Protein AF-A0A8S3HE76-F1 (afdb_monomer_lite)

Foldseek 3Di:
DDDDDDDDDDPPPPPDPDPDPPPDDDPPPPDDVVVVPPPVVVPPPDDPVLVVVLVVVLPDPDDDDDDPPNPPVVSVVVNCVVCVVQQVDDVVRNRDDDDDDDDDDD

InterPro domains:
  IPR006935 Helicase/UvrB, N-te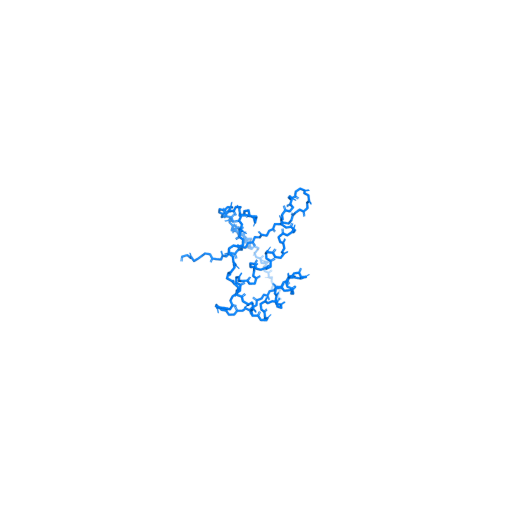rminal [PF04851] (46-104)
  IPR027417 P-loop containing nucleoside triphosphate hydrolase [G3DSA:3.40.50.300] (40-106)
  IPR027417 P-loop containing nucleoside triphosphate hydrolase [SSF52540] (34-104)
  IPR051363 RIG-I-like Receptor (RLR) Helicase [PTHR14074] (46-103)

Radius of gyration: 25.31 Å; chains: 1; bounding box: 80×46×38 Å

Structure (mmCIF, N/CA/C/O backbone):
data_AF-A0A8S3HE76-F1
#
_entry.id   AF-A0A8S3HE76-F1
#
loop_
_atom_site.group_PDB
_atom_site.id
_atom_site.type_symbol
_atom_site.label_atom_id
_atom_site.label_alt_id
_atom_site.label_comp_id
_atom_site.label_asym_id
_atom_site.label_entity_id
_atom_site.label_seq_id
_atom_site.pdbx_PDB_ins_code
_atom_site.Cartn_x
_atom_site.Cartn_y
_atom_site.Cartn_z
_atom_site.occupancy
_atom_site.B_iso_or_equiv
_atom_site.auth_seq_id
_atom_site.auth_comp_id
_atom_site.auth_asym_id
_atom_site.auth_atom_id
_atom_site.pdbx_PDB_model_num
ATOM 1 N N . MET A 1 1 ? -67.611 -29.273 -18.284 1.00 44.38 1 MET A N 1
ATOM 2 C CA . MET A 1 1 ? -67.389 -27.852 -18.643 1.00 44.38 1 MET A CA 1
ATOM 3 C C . MET A 1 1 ? -65.892 -27.564 -18.633 1.00 44.38 1 MET A C 1
ATOM 5 O O . MET A 1 1 ? -65.293 -27.575 -17.567 1.00 44.38 1 MET A O 1
ATOM 9 N N . ARG A 1 2 ? -65.264 -27.403 -19.806 1.00 39.53 2 ARG A N 1
ATOM 10 C CA . ARG A 1 2 ? -63.830 -27.077 -19.929 1.00 39.53 2 ARG A CA 1
ATOM 11 C C . ARG A 1 2 ? -63.658 -25.564 -19.763 1.00 39.53 2 ARG A C 1
ATOM 13 O O . ARG A 1 2 ? -64.270 -24.814 -20.513 1.00 39.53 2 ARG A O 1
ATOM 20 N N . ARG A 1 3 ? -62.863 -25.116 -18.786 1.00 43.88 3 ARG A N 1
ATOM 21 C CA . ARG A 1 3 ? -62.453 -23.707 -18.665 1.00 43.88 3 ARG A CA 1
ATOM 22 C C . ARG A 1 3 ? -61.259 -23.485 -19.592 1.00 43.88 3 ARG A C 1
ATOM 24 O O . ARG A 1 3 ? -60.200 -24.063 -19.375 1.00 43.88 3 ARG A O 1
ATOM 31 N N . THR A 1 4 ? -61.446 -22.698 -20.642 1.00 48.94 4 THR A N 1
ATOM 32 C CA . THR A 1 4 ? -60.375 -22.227 -21.526 1.00 48.94 4 THR A CA 1
ATOM 33 C C . THR A 1 4 ? -59.642 -21.075 -20.838 1.00 48.94 4 THR A C 1
ATOM 35 O O . THR A 1 4 ? -60.227 -20.015 -20.634 1.00 48.94 4 THR A O 1
ATOM 38 N N . LEU A 1 5 ? -58.383 -21.284 -20.448 1.00 55.25 5 LEU A N 1
ATOM 39 C CA . LEU A 1 5 ? -57.482 -20.214 -20.009 1.00 55.25 5 LEU A CA 1
ATOM 40 C C . LEU A 1 5 ? -56.910 -19.526 -21.256 1.00 55.25 5 LEU A C 1
ATOM 42 O O . LEU A 1 5 ? -56.304 -20.187 -22.097 1.00 55.25 5 LEU A O 1
ATOM 46 N N . SER A 1 6 ? -57.127 -18.218 -21.394 1.00 61.66 6 SER A N 1
ATOM 47 C CA . SER A 1 6 ? -56.477 -17.402 -22.425 1.00 61.66 6 SER A CA 1
ATOM 48 C C . SER A 1 6 ? -54.960 -17.364 -22.191 1.00 61.66 6 SER A C 1
ATOM 50 O O . SER A 1 6 ? -54.544 -17.252 -21.033 1.00 61.66 6 SER A O 1
ATOM 52 N N . PRO A 1 7 ? -54.122 -17.423 -23.240 1.00 56.06 7 PRO A N 1
ATOM 53 C CA . PRO A 1 7 ? -52.678 -17.321 -23.072 1.00 56.06 7 PRO A CA 1
ATOM 54 C C . PRO A 1 7 ? -52.296 -15.929 -22.534 1.00 56.06 7 PRO A C 1
ATOM 56 O O . PRO A 1 7 ? -52.944 -14.941 -22.891 1.00 56.06 7 PRO A O 1
ATOM 59 N N . PRO A 1 8 ? -51.268 -15.822 -21.673 1.00 50.41 8 PRO A N 1
ATOM 60 C CA . PRO A 1 8 ? -50.837 -14.541 -21.131 1.00 50.41 8 PRO A CA 1
ATOM 61 C C . PRO A 1 8 ? -50.239 -13.660 -22.233 1.00 50.41 8 PRO A C 1
ATOM 63 O O . PRO A 1 8 ? -49.382 -14.091 -23.006 1.00 50.41 8 PRO A O 1
ATOM 66 N N . THR A 1 9 ? -50.687 -12.408 -22.290 1.00 52.22 9 THR A N 1
ATOM 67 C CA . THR A 1 9 ? -50.147 -11.379 -23.179 1.00 52.22 9 THR A CA 1
ATOM 68 C C . THR A 1 9 ? -48.683 -11.111 -22.824 1.00 52.22 9 THR A C 1
ATOM 70 O O . THR A 1 9 ? -48.375 -10.676 -21.715 1.00 52.22 9 THR A O 1
ATOM 73 N N . MET A 1 10 ? -47.776 -11.361 -23.770 1.00 43.12 10 MET A N 1
ATOM 74 C CA . MET A 1 10 ? -46.359 -11.008 -23.662 1.00 43.12 10 MET A CA 1
ATOM 75 C C . MET A 1 10 ? -46.216 -9.482 -23.668 1.00 43.12 10 MET A C 1
ATOM 77 O O . MET A 1 10 ? -46.224 -8.853 -24.724 1.00 43.12 10 MET A O 1
ATOM 81 N N . ILE A 1 11 ? -46.087 -8.868 -22.492 1.00 44.59 11 ILE A N 1
ATOM 82 C CA . ILE A 1 11 ? -45.651 -7.475 -22.392 1.00 44.59 11 ILE A CA 1
ATOM 83 C C . ILE A 1 11 ? -44.143 -7.474 -22.646 1.00 44.59 11 ILE A C 1
ATOM 85 O O . ILE A 1 11 ? -43.349 -7.804 -21.767 1.00 44.59 11 ILE A O 1
ATOM 89 N N . SER A 1 12 ? -43.733 -7.107 -23.859 1.00 41.47 12 SER A N 1
ATOM 90 C CA . SER A 1 12 ? -42.342 -6.779 -24.155 1.00 41.47 12 SER A CA 1
ATOM 91 C C . SER A 1 12 ? -41.996 -5.448 -23.483 1.00 41.47 12 SER A C 1
ATOM 93 O O . SER A 1 12 ? -42.041 -4.387 -24.108 1.00 41.47 12 SER A O 1
ATOM 95 N N . THR A 1 13 ? -41.669 -5.471 -22.192 1.00 51.81 13 THR A N 1
ATOM 96 C CA . THR A 1 13 ? -40.989 -4.335 -21.570 1.00 51.81 13 THR A CA 1
ATOM 97 C C . THR A 1 13 ? -39.595 -4.254 -22.180 1.00 51.81 13 THR A C 1
ATOM 99 O O . THR A 1 13 ? -38.704 -5.016 -21.801 1.00 51.81 13 THR A O 1
ATOM 102 N N . LEU A 1 14 ? -39.403 -3.342 -23.139 1.00 47.00 14 LEU A N 1
ATOM 103 C CA . LEU A 1 14 ? -38.073 -2.864 -23.497 1.00 47.00 14 LEU A CA 1
ATOM 104 C C . LEU A 1 14 ? -37.427 -2.324 -22.217 1.00 47.00 14 LEU A C 1
ATOM 106 O O . LEU A 1 14 ? -37.728 -1.222 -21.760 1.00 47.00 14 LEU A O 1
ATOM 110 N N . SER A 1 15 ? -36.549 -3.128 -21.623 1.00 52.22 15 SER A N 1
ATOM 111 C CA . SER A 1 15 ? -35.581 -2.659 -20.646 1.00 52.22 15 SER A CA 1
ATOM 112 C C . SER A 1 15 ? -34.733 -1.601 -21.350 1.00 52.22 15 SER A C 1
ATOM 114 O O . SER A 1 15 ? -33.933 -1.912 -22.233 1.00 52.22 15 SER A O 1
ATOM 116 N N . SER A 1 16 ? -34.978 -0.329 -21.024 1.00 62.12 16 SER A N 1
ATOM 117 C CA . SER A 1 16 ? -34.099 0.766 -21.434 1.00 62.12 16 SER A CA 1
ATOM 118 C C . SER A 1 16 ? -32.655 0.402 -21.074 1.00 62.12 16 SER A C 1
ATOM 120 O O . SER A 1 16 ? -32.415 -0.020 -19.940 1.00 62.12 16 SER A O 1
ATOM 122 N N . PRO A 1 17 ? -31.676 0.580 -21.979 1.00 51.53 17 PRO A N 1
ATOM 123 C CA . PRO A 1 17 ? -30.288 0.315 -21.646 1.00 51.53 17 PRO A CA 1
ATOM 124 C C . PRO A 1 17 ? -29.873 1.240 -20.501 1.00 51.53 17 PRO A C 1
ATOM 126 O O . PRO A 1 17 ? -29.910 2.466 -20.633 1.00 51.53 17 PRO A O 1
ATOM 129 N N . ALA A 1 18 ? -29.474 0.654 -19.370 1.00 58.25 18 ALA A N 1
ATOM 130 C CA . ALA A 1 18 ? -28.857 1.385 -18.276 1.00 58.25 18 ALA A CA 1
ATOM 131 C C . ALA A 1 18 ? -27.691 2.210 -18.844 1.00 58.25 18 ALA A C 1
ATOM 133 O O . ALA A 1 18 ? -26.728 1.659 -19.389 1.00 58.25 18 ALA A O 1
ATOM 134 N N . LYS A 1 19 ? -27.794 3.544 -18.771 1.00 50.19 19 LYS A N 1
ATOM 135 C CA . LYS A 1 19 ? -26.709 4.454 -19.149 1.00 50.19 19 LYS A CA 1
ATOM 136 C C . LYS A 1 19 ? -25.489 4.084 -18.309 1.00 50.19 19 LYS A C 1
ATOM 138 O O . LYS A 1 19 ? -25.451 4.376 -17.117 1.00 50.19 19 LYS A O 1
ATOM 143 N N . ARG A 1 20 ? -24.492 3.448 -18.932 1.00 46.16 20 ARG A N 1
ATOM 144 C CA . ARG A 1 20 ? -23.179 3.252 -18.311 1.00 46.16 20 ARG A CA 1
ATOM 145 C C . ARG A 1 20 ? -22.668 4.628 -17.871 1.00 46.16 20 ARG A C 1
ATOM 147 O O . ARG A 1 20 ? -22.709 5.554 -18.690 1.00 46.16 20 ARG A O 1
ATOM 154 N N . PRO A 1 21 ? -22.221 4.795 -16.617 1.00 49.53 21 PRO A N 1
ATOM 155 C CA . PRO A 1 21 ? -21.640 6.053 -16.186 1.00 49.53 21 PRO A CA 1
ATOM 156 C C . PRO A 1 21 ? -20.464 6.376 -17.108 1.00 49.53 21 PRO A C 1
ATOM 158 O O . PRO A 1 21 ? -19.541 5.576 -17.271 1.00 49.53 21 PRO A O 1
ATOM 161 N N . LYS A 1 22 ? -20.523 7.540 -17.759 1.00 50.22 22 LYS A N 1
ATOM 162 C CA . LYS A 1 22 ? -19.388 8.072 -18.507 1.00 50.22 22 LYS A CA 1
ATOM 163 C C . LYS A 1 22 ? -18.337 8.455 -17.473 1.00 50.22 22 LYS A C 1
ATOM 165 O O . LYS A 1 22 ? -18.434 9.513 -16.861 1.00 50.22 22 LYS A O 1
ATOM 170 N N . MET A 1 23 ? -17.363 7.577 -17.250 1.00 42.81 23 MET A N 1
ATOM 171 C CA . MET A 1 23 ? -16.151 7.919 -16.516 1.00 42.81 23 MET A CA 1
ATOM 172 C C . MET A 1 23 ? -15.373 8.917 -17.374 1.00 42.81 23 MET A C 1
ATOM 174 O O . MET A 1 23 ? -14.613 8.540 -18.261 1.00 42.81 23 MET A O 1
ATOM 178 N N . THR A 1 24 ? -15.620 10.207 -17.169 1.00 54.06 24 THR A N 1
ATOM 179 C CA . THR A 1 24 ? -14.755 11.248 -17.715 1.00 54.06 24 THR A CA 1
ATOM 180 C C . THR A 1 24 ? -13.435 11.161 -16.968 1.00 54.06 24 THR A C 1
ATOM 182 O O . THR A 1 24 ? -13.419 11.280 -15.741 1.00 54.06 24 THR A O 1
ATOM 185 N N . ALA A 1 25 ? -12.345 10.902 -17.690 1.00 56.25 25 ALA A N 1
ATOM 186 C CA . ALA A 1 25 ? -11.009 10.863 -17.119 1.00 56.25 25 ALA A CA 1
ATOM 187 C C . ALA A 1 25 ? -10.739 12.185 -16.386 1.00 56.25 25 ALA A C 1
ATOM 189 O O . ALA A 1 25 ? -10.663 13.250 -16.999 1.00 56.25 25 ALA A O 1
ATOM 190 N N . SER A 1 26 ? -10.660 12.110 -15.056 1.00 60.91 26 SER A N 1
ATOM 191 C CA . SER A 1 26 ? -10.156 13.205 -14.236 1.00 60.91 26 SER A CA 1
ATOM 192 C C . SER A 1 26 ? -8.712 13.490 -14.644 1.00 60.91 26 SER A C 1
ATOM 194 O O . SER A 1 26 ? -8.003 12.570 -15.058 1.00 60.91 26 SER A O 1
ATOM 196 N N . ARG A 1 27 ? -8.300 14.761 -14.548 1.00 56.59 27 ARG A N 1
ATOM 197 C CA . ARG A 1 27 ? -6.976 15.259 -14.949 1.00 56.59 27 ARG A CA 1
ATOM 198 C C . ARG A 1 27 ? -5.882 14.255 -14.578 1.00 56.59 27 ARG A C 1
ATOM 200 O O . ARG A 1 27 ? -5.628 13.980 -13.409 1.00 56.59 27 ARG A O 1
ATOM 207 N N . ASN A 1 28 ? -5.246 13.710 -15.603 1.00 50.34 28 ASN A N 1
ATOM 208 C CA . ASN A 1 28 ? -4.137 12.778 -15.530 1.00 50.34 28 ASN A CA 1
ATOM 209 C C . ASN A 1 28 ? -2.870 13.529 -15.099 1.00 50.34 28 ASN A C 1
ATOM 211 O O . ASN A 1 28 ? -2.011 13.868 -15.910 1.00 50.34 28 ASN A O 1
ATOM 215 N N . THR A 1 29 ? -2.755 13.800 -13.799 1.00 54.09 29 THR A N 1
ATOM 216 C CA . THR A 1 29 ? -1.519 14.303 -13.195 1.00 54.09 29 THR A CA 1
ATOM 217 C C . THR A 1 29 ? -0.502 13.165 -13.160 1.00 54.09 29 THR A C 1
ATOM 219 O O . THR A 1 29 ? -0.559 12.290 -12.298 1.00 54.09 29 THR A O 1
ATOM 222 N N . THR A 1 30 ? 0.429 13.148 -14.116 1.00 50.81 30 THR A N 1
ATOM 223 C CA . THR A 1 30 ? 1.567 12.220 -14.073 1.00 50.81 30 THR A CA 1
ATOM 224 C C . THR A 1 30 ? 2.579 12.764 -13.074 1.00 50.81 30 THR A C 1
ATOM 226 O O . THR A 1 30 ? 3.331 13.688 -13.378 1.00 50.81 30 THR A O 1
ATOM 229 N N . VAL A 1 31 ? 2.576 12.221 -11.859 1.00 58.62 31 VAL A N 1
ATOM 230 C CA . VAL A 1 31 ? 3.605 12.525 -10.864 1.00 58.62 31 VAL A CA 1
ATOM 231 C C . VAL A 1 31 ? 4.820 11.657 -11.179 1.00 58.62 31 VAL A C 1
ATOM 233 O O . VAL A 1 31 ? 4.733 10.431 -11.146 1.00 58.62 31 VAL A O 1
ATOM 236 N N . ASN A 1 32 ? 5.948 12.283 -11.521 1.00 57.72 32 ASN A N 1
ATOM 237 C CA . ASN A 1 32 ? 7.210 11.562 -11.648 1.00 57.72 32 ASN A CA 1
ATOM 238 C C . ASN A 1 32 ? 7.663 11.152 -10.238 1.00 57.72 32 ASN A C 1
ATOM 240 O O . ASN A 1 32 ? 7.911 12.018 -9.401 1.00 57.72 32 ASN A O 1
ATOM 244 N N . ILE A 1 33 ? 7.748 9.846 -9.981 1.00 62.09 33 ILE A N 1
ATOM 245 C CA . ILE A 1 33 ? 8.112 9.287 -8.671 1.00 62.09 33 ILE A CA 1
ATOM 246 C C . ILE A 1 33 ? 9.509 9.752 -8.240 1.00 62.09 33 ILE A C 1
ATOM 248 O O . ILE A 1 33 ? 9.731 9.956 -7.055 1.00 62.09 33 ILE A O 1
ATOM 252 N N . ASP A 1 34 ? 10.414 10.024 -9.184 1.00 58.56 34 ASP A N 1
ATOM 253 C CA . ASP A 1 34 ? 11.758 10.536 -8.888 1.00 58.56 34 ASP A CA 1
ATOM 254 C C . ASP A 1 34 ? 11.747 12.003 -8.433 1.00 58.56 34 ASP A C 1
ATOM 256 O O . ASP A 1 34 ? 12.673 12.455 -7.769 1.00 58.56 34 ASP A O 1
ATOM 260 N N . ARG A 1 35 ? 10.677 12.745 -8.758 1.00 52.31 35 ARG A N 1
ATOM 261 C CA . ARG A 1 35 ? 10.425 14.110 -8.264 1.00 52.31 35 ARG A CA 1
ATOM 262 C C . ARG A 1 35 ? 9.669 14.144 -6.945 1.00 52.31 35 ARG A C 1
ATOM 264 O O . ARG A 1 35 ? 9.566 15.215 -6.351 1.00 52.31 35 ARG A O 1
ATOM 271 N N . ILE A 1 36 ? 9.176 13.002 -6.465 1.00 55.94 36 ILE A N 1
ATOM 272 C CA . ILE A 1 36 ? 8.844 12.847 -5.050 1.00 55.94 36 ILE A CA 1
ATOM 273 C C . ILE A 1 36 ? 10.194 12.739 -4.333 1.00 55.94 36 ILE A C 1
ATOM 275 O O . ILE A 1 36 ? 10.609 11.662 -3.913 1.00 55.94 36 ILE A O 1
ATOM 279 N N . HIS A 1 37 ? 10.924 13.856 -4.261 1.00 49.66 37 HIS A N 1
ATOM 280 C CA . HIS A 1 37 ? 12.064 13.955 -3.369 1.00 49.66 37 HIS A CA 1
ATOM 281 C C . HIS A 1 37 ? 11.564 13.562 -1.984 1.00 49.66 37 HIS A C 1
ATOM 283 O O . HIS A 1 37 ? 10.509 14.023 -1.538 1.00 49.66 37 HIS A O 1
ATOM 289 N N . CYS A 1 38 ? 12.292 12.655 -1.340 1.00 49.06 38 CYS A N 1
ATOM 290 C CA . CYS A 1 38 ? 12.072 12.270 0.041 1.00 49.06 38 CYS A CA 1
ATOM 291 C C . CYS A 1 38 ? 12.393 13.454 0.961 1.00 49.06 38 CYS A C 1
ATOM 293 O O . CYS A 1 38 ? 13.266 13.355 1.801 1.00 49.06 38 CYS A O 1
ATOM 295 N N . GLU A 1 39 ? 11.666 14.562 0.861 1.00 49.06 39 GLU A N 1
ATOM 296 C CA . GLU A 1 39 ? 11.524 15.496 1.973 1.00 49.06 39 GLU A CA 1
ATOM 297 C C . GLU A 1 39 ? 10.435 14.937 2.897 1.00 49.06 39 GLU A C 1
ATOM 299 O O . GLU A 1 39 ? 9.354 15.480 3.101 1.00 49.06 39 GLU A O 1
ATOM 304 N N . LEU A 1 40 ? 10.708 13.722 3.367 1.00 52.88 40 LEU A N 1
ATOM 305 C CA . LEU A 1 40 ? 10.011 13.059 4.454 1.00 52.88 40 LEU A CA 1
ATOM 306 C C . LEU A 1 40 ? 11.071 12.560 5.444 1.00 52.88 40 LEU A C 1
ATOM 308 O O . LEU A 1 40 ? 10.971 11.460 5.969 1.00 52.88 40 LEU A O 1
ATOM 312 N N . ASP A 1 41 ? 12.067 13.404 5.720 1.00 46.84 41 ASP A N 1
ATOM 313 C CA . ASP A 1 41 ? 12.922 13.288 6.908 1.00 46.84 41 ASP A CA 1
ATOM 314 C C . ASP A 1 41 ? 12.166 13.705 8.184 1.00 46.84 41 ASP A C 1
ATOM 316 O O . ASP A 1 41 ? 12.741 13.853 9.260 1.00 46.84 41 ASP A O 1
ATOM 320 N N . VAL A 1 42 ? 10.837 13.837 8.115 1.00 54.28 42 VAL A N 1
ATOM 321 C CA . VAL A 1 42 ? 10.011 13.619 9.297 1.00 54.28 42 VAL A CA 1
ATOM 322 C C . VAL A 1 42 ? 10.011 12.114 9.527 1.00 54.28 42 VAL A C 1
ATOM 324 O O . VAL A 1 42 ? 9.203 11.388 8.950 1.00 54.28 42 VAL A O 1
ATOM 327 N N . VAL A 1 43 ? 10.950 11.646 10.350 1.00 56.88 43 VAL A N 1
ATOM 328 C CA . VAL A 1 43 ? 10.985 10.289 10.906 1.00 56.88 43 VAL A CA 1
ATOM 329 C C . VAL A 1 43 ? 9.702 10.075 11.717 1.00 56.88 43 VAL A C 1
ATOM 331 O O . VAL A 1 43 ? 9.671 10.175 12.940 1.00 56.88 43 VAL A O 1
ATOM 334 N N . THR A 1 44 ? 8.585 9.824 11.038 1.00 63.69 44 THR A N 1
ATOM 335 C CA . THR A 1 44 ? 7.386 9.298 11.673 1.00 63.69 44 THR A CA 1
ATOM 336 C C . THR A 1 44 ? 7.611 7.806 11.787 1.00 63.69 44 THR A C 1
ATOM 338 O O . THR A 1 44 ? 7.504 7.088 10.791 1.00 63.69 44 THR A O 1
ATOM 341 N N . ILE A 1 45 ? 7.964 7.349 12.985 1.00 82.56 45 ILE A N 1
ATOM 342 C CA . ILE A 1 45 ? 8.056 5.922 13.281 1.00 82.56 45 ILE A CA 1
ATOM 343 C C . ILE A 1 45 ? 6.671 5.317 12.989 1.00 82.56 45 ILE A C 1
ATOM 345 O O . ILE A 1 45 ? 5.693 5.729 13.627 1.00 82.56 45 ILE A O 1
ATOM 349 N N . PRO A 1 46 ? 6.545 4.409 12.003 1.00 87.69 46 PRO A N 1
ATOM 350 C CA . PRO A 1 46 ? 5.264 3.799 11.689 1.00 87.69 46 PRO A CA 1
ATOM 351 C C . PRO A 1 46 ? 4.745 3.027 12.896 1.00 87.69 46 PRO A C 1
ATOM 353 O O . PRO A 1 46 ? 5.503 2.413 13.649 1.00 87.69 46 PRO A O 1
ATOM 356 N N . ARG A 1 47 ? 3.424 3.030 13.074 1.00 91.81 47 ARG A N 1
ATOM 357 C CA . ARG A 1 47 ? 2.796 2.151 14.069 1.00 91.81 47 ARG A CA 1
ATOM 358 C C . ARG A 1 47 ? 2.933 0.706 13.590 1.00 91.81 47 ARG A C 1
ATOM 360 O O . ARG A 1 47 ? 2.824 0.470 12.389 1.00 91.81 47 ARG A O 1
ATOM 367 N N . SER A 1 48 ? 3.098 -0.254 14.501 1.00 93.06 48 SER A N 1
ATOM 368 C CA . SER A 1 48 ? 3.314 -1.674 14.157 1.00 93.06 48 SER A CA 1
ATOM 369 C C . SER A 1 48 ? 2.298 -2.203 13.138 1.00 93.06 48 SER A C 1
ATOM 371 O O . SER A 1 48 ? 2.687 -2.737 12.103 1.00 93.06 48 SER A O 1
ATOM 373 N N . TYR A 1 49 ? 1.009 -1.921 13.350 1.00 94.69 49 TYR A N 1
ATOM 374 C CA . TYR A 1 49 ? -0.051 -2.338 12.428 1.00 94.69 49 TYR A CA 1
ATOM 375 C C . TYR A 1 49 ? 0.084 -1.739 11.021 1.00 94.69 49 TYR A C 1
ATOM 377 O O . TYR A 1 49 ? -0.356 -2.346 10.053 1.00 94.69 49 TYR A O 1
ATOM 385 N N . GLN A 1 50 ? 0.652 -0.537 10.873 1.00 94.44 50 GLN A N 1
ATOM 386 C CA . GLN A 1 50 ? 0.830 0.087 9.558 1.00 94.44 50 GLN A CA 1
ATOM 387 C C . GLN A 1 50 ? 1.900 -0.659 8.762 1.00 94.44 50 GLN A C 1
ATOM 389 O O . GLN A 1 50 ? 1.710 -0.882 7.568 1.00 94.44 50 GLN A O 1
ATOM 394 N N . THR A 1 51 ? 2.981 -1.072 9.430 1.00 93.38 51 THR A N 1
ATOM 395 C CA . THR A 1 51 ? 4.058 -1.872 8.836 1.00 93.38 51 THR A CA 1
ATOM 396 C C . THR A 1 51 ? 3.574 -3.274 8.477 1.00 93.38 51 THR A C 1
ATOM 398 O O . THR A 1 51 ? 3.801 -3.715 7.357 1.00 93.38 51 THR A O 1
ATOM 401 N N . GLU A 1 52 ? 2.860 -3.947 9.383 1.00 94.88 52 GLU A N 1
ATOM 402 C CA . GLU A 1 52 ? 2.324 -5.296 9.146 1.00 94.88 52 GLU A CA 1
ATOM 403 C C . GLU A 1 52 ? 1.352 -5.324 7.960 1.00 94.88 52 GLU A C 1
ATOM 405 O O . GLU A 1 52 ? 1.523 -6.117 7.035 1.00 94.88 52 GLU A O 1
ATOM 410 N N . LEU A 1 53 ? 0.378 -4.407 7.936 1.00 96.06 53 LEU A N 1
ATOM 411 C CA . LEU A 1 53 ? -0.608 -4.328 6.854 1.00 96.06 53 LEU A CA 1
ATOM 412 C C . LEU A 1 53 ? 0.028 -3.966 5.507 1.00 96.06 53 LEU A C 1
ATOM 414 O O . LEU A 1 53 ? -0.393 -4.474 4.470 1.00 96.06 53 LEU A O 1
ATOM 418 N N . MET A 1 54 ? 1.027 -3.079 5.507 1.00 94.94 54 MET A N 1
ATOM 419 C CA . MET A 1 54 ? 1.781 -2.751 4.298 1.00 94.94 54 MET A CA 1
ATOM 420 C C . MET A 1 54 ? 2.556 -3.969 3.794 1.00 94.94 54 MET A C 1
ATOM 422 O O . MET A 1 54 ? 2.522 -4.243 2.597 1.00 94.94 54 MET A O 1
ATOM 426 N N . GLU A 1 55 ? 3.239 -4.690 4.687 1.00 95.06 55 GLU A N 1
ATOM 427 C CA . GLU A 1 55 ? 4.032 -5.856 4.304 1.00 95.06 55 GLU A CA 1
ATOM 428 C C . GLU A 1 55 ? 3.142 -6.946 3.701 1.00 95.06 55 GLU A C 1
ATOM 430 O O . GLU A 1 55 ? 3.452 -7.456 2.631 1.00 95.06 55 GLU A O 1
ATOM 435 N N . GLN A 1 56 ? 1.978 -7.219 4.297 1.00 96.56 56 GLN A N 1
ATOM 436 C CA . GLN A 1 56 ? 0.987 -8.137 3.722 1.00 96.56 56 GLN A CA 1
ATOM 437 C C . GLN A 1 56 ? 0.506 -7.679 2.335 1.00 96.56 56 GLN A C 1
ATOM 439 O O . GLN A 1 56 ? 0.480 -8.467 1.389 1.00 96.56 56 GLN A O 1
ATOM 444 N N . ALA A 1 57 ? 0.205 -6.387 2.174 1.00 95.56 57 ALA A N 1
ATOM 445 C CA . ALA A 1 57 ? -0.269 -5.827 0.908 1.00 95.56 57 ALA A CA 1
ATOM 446 C C . ALA A 1 57 ? 0.770 -5.851 -0.235 1.00 95.56 57 ALA A C 1
ATOM 448 O O . ALA A 1 57 ? 0.406 -5.629 -1.391 1.00 95.56 57 ALA A O 1
ATOM 449 N N . LYS A 1 58 ? 2.056 -6.115 0.046 1.00 94.06 58 LYS A N 1
ATOM 450 C CA . LYS A 1 58 ? 3.078 -6.334 -0.998 1.00 94.06 58 LYS A CA 1
ATOM 451 C C . LYS A 1 58 ? 2.923 -7.686 -1.688 1.00 94.06 58 LYS A C 1
ATOM 453 O O . LYS A 1 58 ? 3.277 -7.809 -2.860 1.00 94.06 58 LYS A O 1
ATOM 458 N N . HIS A 1 59 ? 2.431 -8.686 -0.960 1.00 94.69 59 HIS A N 1
ATOM 459 C CA . HIS A 1 59 ? 2.378 -10.074 -1.420 1.00 94.69 59 HIS A CA 1
ATOM 460 C C . HIS A 1 59 ? 1.011 -10.441 -1.999 1.00 94.69 59 HIS A C 1
ATOM 462 O O . HIS A 1 59 ? 0.938 -11.276 -2.899 1.00 94.69 59 HIS A O 1
ATOM 468 N N . GLU A 1 60 ? -0.066 -9.795 -1.542 1.00 95.31 60 GLU A N 1
ATOM 469 C CA . GLU A 1 60 ? -1.430 -10.113 -1.968 1.00 95.31 60 GLU A CA 1
ATOM 470 C C . GLU A 1 60 ? -2.379 -8.904 -2.010 1.00 95.31 60 GLU A C 1
ATOM 472 O O . GLU A 1 60 ? -2.122 -7.837 -1.451 1.00 95.31 60 GLU A O 1
ATOM 477 N N . ASN A 1 61 ? -3.520 -9.081 -2.683 1.00 95.19 61 ASN A N 1
ATOM 478 C CA . ASN A 1 61 ? -4.564 -8.062 -2.753 1.00 95.19 61 ASN A CA 1
ATOM 479 C C . ASN A 1 61 ? -5.334 -8.004 -1.428 1.00 95.19 61 ASN A C 1
ATOM 481 O O . ASN A 1 61 ? -6.109 -8.908 -1.121 1.00 95.19 61 ASN A O 1
ATOM 485 N N . LEU A 1 62 ? -5.171 -6.911 -0.684 1.00 94.81 62 LEU A N 1
ATOM 486 C CA . LEU A 1 62 ? -5.725 -6.755 0.659 1.00 94.81 62 LEU A CA 1
ATOM 487 C C . LEU A 1 62 ? -6.774 -5.632 0.736 1.00 94.81 62 LEU A C 1
ATOM 489 O O . LEU A 1 62 ? -6.556 -4.524 0.241 1.00 94.81 62 LEU A O 1
ATOM 493 N N . VAL A 1 63 ? -7.898 -5.888 1.419 1.00 95.56 63 VAL A N 1
ATOM 494 C CA . VAL A 1 63 ? -8.888 -4.861 1.798 1.00 95.56 63 VAL A CA 1
ATOM 495 C C . VAL A 1 63 ? -8.704 -4.512 3.273 1.00 95.56 63 VAL A C 1
ATOM 497 O O . VAL A 1 63 ? -8.943 -5.336 4.150 1.00 95.56 63 VAL A O 1
ATOM 500 N N . ILE A 1 64 ? -8.289 -3.275 3.548 1.00 93.81 64 ILE A N 1
ATOM 501 C CA . ILE A 1 64 ? -7.938 -2.813 4.896 1.00 93.81 64 ILE A CA 1
ATOM 502 C C . ILE A 1 64 ? -9.065 -1.951 5.482 1.00 93.81 64 ILE A C 1
ATOM 504 O O . ILE A 1 64 ? -9.339 -0.849 5.000 1.00 93.81 64 ILE A O 1
ATOM 508 N N . CYS A 1 65 ? -9.669 -2.414 6.577 1.00 94.56 65 CYS A N 1
ATOM 509 C CA . CYS A 1 65 ? -10.698 -1.683 7.319 1.00 94.56 65 CYS A CA 1
ATOM 510 C C . CYS A 1 65 ? -10.085 -0.967 8.528 1.00 94.56 65 CYS A C 1
ATOM 512 O O . CYS A 1 65 ? -9.818 -1.585 9.553 1.00 94.56 65 CYS A O 1
ATOM 514 N N . LEU A 1 66 ? -9.876 0.349 8.429 1.00 92.81 66 LEU A N 1
ATOM 515 C CA . LEU A 1 66 ? -9.352 1.161 9.532 1.00 92.81 66 LEU A CA 1
ATOM 516 C C . LEU A 1 66 ? -10.209 2.416 9.767 1.00 92.81 66 LEU A C 1
ATOM 518 O O . LEU A 1 66 ? -10.702 3.006 8.800 1.00 92.81 66 LEU A O 1
ATOM 522 N N . PRO A 1 67 ? -10.320 2.901 11.020 1.00 92.12 67 PRO A N 1
ATOM 523 C CA . PRO A 1 67 ? -11.083 4.108 11.340 1.00 92.12 67 PRO A CA 1
ATOM 524 C C . PRO A 1 67 ? -10.477 5.365 10.696 1.00 92.12 67 PRO A 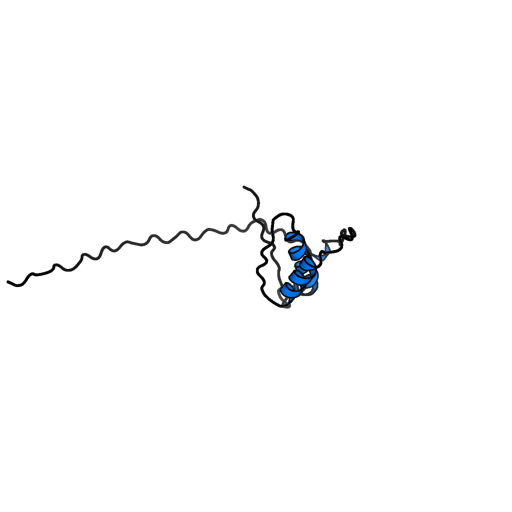C 1
ATOM 526 O O . PRO A 1 67 ? -9.358 5.355 10.174 1.00 92.12 67 PRO A O 1
ATOM 529 N N . THR A 1 68 ? -11.199 6.486 10.691 1.00 89.81 68 THR A N 1
ATOM 530 C CA . THR A 1 68 ? -10.642 7.796 10.305 1.00 89.81 68 THR A CA 1
ATOM 531 C C . THR A 1 68 ? -9.491 8.196 11.244 1.00 89.81 68 THR A C 1
ATOM 533 O O . THR A 1 68 ? -9.392 7.710 12.363 1.00 89.81 68 THR A O 1
ATOM 536 N N . GLY A 1 69 ? -8.525 8.986 10.757 1.00 85.06 69 GLY A N 1
ATOM 537 C CA . GLY A 1 69 ? -7.350 9.388 11.556 1.00 85.06 69 GLY A CA 1
ATOM 538 C C . GLY A 1 69 ? -6.271 8.313 11.806 1.00 85.06 69 GLY A C 1
ATOM 539 O O . GLY A 1 69 ? -5.171 8.645 12.234 1.00 85.06 69 GLY A O 1
ATOM 540 N N . SER A 1 70 ? -6.508 7.042 11.465 1.00 87.12 70 SER A N 1
ATOM 541 C CA . SER A 1 70 ? -5.542 5.938 11.666 1.00 87.12 70 SER A CA 1
ATOM 542 C C . SER A 1 70 ? -4.309 5.952 10.749 1.00 87.12 70 SER A C 1
ATOM 544 O O . SER A 1 70 ? -3.376 5.178 10.943 1.00 87.12 70 SER A O 1
ATOM 546 N N . GLY A 1 71 ? -4.276 6.813 9.729 1.00 84.81 71 GLY A N 1
ATOM 547 C CA . GLY A 1 71 ? -3.178 6.840 8.757 1.00 84.81 71 GLY A CA 1
ATOM 548 C C . GLY A 1 71 ? -3.320 5.848 7.595 1.00 84.81 71 GLY A C 1
ATOM 549 O O . GLY A 1 71 ? -2.321 5.403 7.053 1.00 84.81 71 GLY A O 1
ATOM 550 N N . LYS A 1 72 ? -4.541 5.532 7.144 1.00 91.25 72 LYS A N 1
ATOM 551 C CA . LYS A 1 72 ? -4.786 4.748 5.906 1.00 91.25 72 LYS A CA 1
ATOM 552 C C . LYS A 1 72 ? -3.965 5.233 4.701 1.00 91.25 72 LYS A C 1
ATOM 554 O O . LYS A 1 72 ? -3.393 4.432 3.972 1.00 91.25 72 LYS A O 1
ATOM 559 N N . THR A 1 73 ? -3.885 6.552 4.515 1.00 90.50 73 THR A N 1
ATOM 560 C CA . THR A 1 73 ? -3.102 7.170 3.435 1.00 90.50 73 THR A CA 1
ATOM 561 C C . THR A 1 73 ? -1.608 6.898 3.591 1.00 90.50 73 THR A C 1
ATOM 563 O O . THR A 1 73 ? -0.931 6.700 2.592 1.00 90.50 73 THR A O 1
ATOM 566 N N . TYR A 1 74 ? -1.100 6.834 4.826 1.00 90.75 74 TYR A N 1
ATOM 567 C CA . TYR A 1 74 ? 0.300 6.503 5.088 1.00 90.75 74 TYR A CA 1
ATOM 568 C C . TYR A 1 74 ? 0.635 5.102 4.565 1.00 90.75 74 TYR A C 1
ATOM 570 O O . TYR A 1 74 ? 1.578 4.961 3.794 1.00 90.75 74 TYR A O 1
ATOM 578 N N . ILE A 1 75 ? -0.191 4.099 4.889 1.00 92.38 75 ILE A N 1
ATOM 579 C CA . ILE A 1 75 ? -0.017 2.716 4.409 1.00 92.38 75 ILE A CA 1
ATOM 580 C C . ILE A 1 75 ? 0.020 2.681 2.873 1.00 92.38 75 ILE A C 1
ATOM 582 O O . ILE A 1 75 ? 0.927 2.095 2.290 1.00 92.38 75 ILE A O 1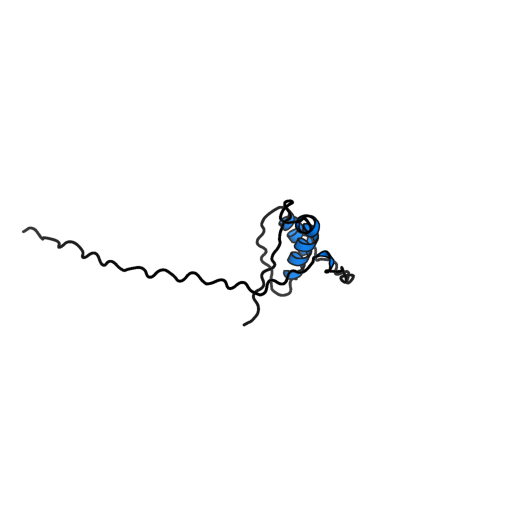
ATOM 586 N N . ALA A 1 76 ? -0.917 3.369 2.210 1.00 91.94 76 ALA A N 1
ATOM 587 C CA . ALA A 1 76 ? -0.965 3.417 0.749 1.00 91.94 76 ALA A CA 1
ATOM 588 C C . ALA A 1 76 ? 0.276 4.082 0.131 1.00 91.94 76 ALA A C 1
ATOM 590 O O . ALA A 1 76 ? 0.833 3.571 -0.837 1.00 91.94 76 ALA A O 1
ATOM 591 N N . VAL A 1 77 ? 0.733 5.205 0.692 1.00 90.38 77 VAL A N 1
ATOM 592 C CA . VAL A 1 77 ? 1.931 5.903 0.205 1.00 90.38 77 VAL A CA 1
ATOM 593 C C . VAL A 1 77 ? 3.183 5.051 0.416 1.00 90.38 77 VAL A C 1
ATOM 595 O O . VAL A 1 77 ? 4.014 4.986 -0.487 1.00 90.38 77 VAL A O 1
ATOM 598 N N . MET A 1 78 ? 3.319 4.371 1.558 1.00 90.81 78 MET A N 1
ATOM 599 C CA . MET A 1 78 ? 4.447 3.465 1.810 1.00 90.81 78 MET A CA 1
ATOM 600 C C . MET A 1 78 ? 4.456 2.275 0.858 1.00 90.81 78 MET A C 1
ATOM 602 O O . MET A 1 78 ? 5.495 1.996 0.267 1.00 90.81 78 MET A O 1
ATOM 606 N N . LEU A 1 79 ? 3.300 1.662 0.595 1.00 92.62 79 LEU A N 1
ATOM 607 C CA . LEU A 1 79 ? 3.193 0.598 -0.401 1.00 92.62 79 LEU A CA 1
ATOM 608 C C . LEU A 1 79 ? 3.613 1.079 -1.802 1.00 92.62 79 LEU A C 1
ATOM 610 O O . LEU A 1 79 ? 4.369 0.401 -2.491 1.00 92.62 79 LEU A O 1
ATOM 614 N N . ILE A 1 80 ? 3.185 2.277 -2.218 1.00 91.25 80 ILE A N 1
ATOM 615 C CA . ILE A 1 80 ? 3.589 2.860 -3.510 1.00 91.25 80 ILE A CA 1
ATOM 616 C C . ILE A 1 80 ? 5.104 3.089 -3.567 1.00 91.25 80 ILE A C 1
ATOM 618 O O . ILE A 1 80 ? 5.718 2.795 -4.595 1.00 91.25 80 ILE A O 1
ATOM 622 N N . LYS A 1 81 ? 5.708 3.601 -2.484 1.00 87.44 81 LYS A N 1
ATOM 623 C CA . LYS A 1 81 ? 7.164 3.794 -2.400 1.00 87.44 81 LYS A CA 1
ATOM 624 C C . LYS A 1 81 ? 7.908 2.468 -2.510 1.00 87.44 81 LYS A C 1
ATOM 626 O O . LYS A 1 81 ? 8.858 2.375 -3.278 1.00 87.44 81 LYS A O 1
ATOM 631 N N . GLU A 1 82 ? 7.44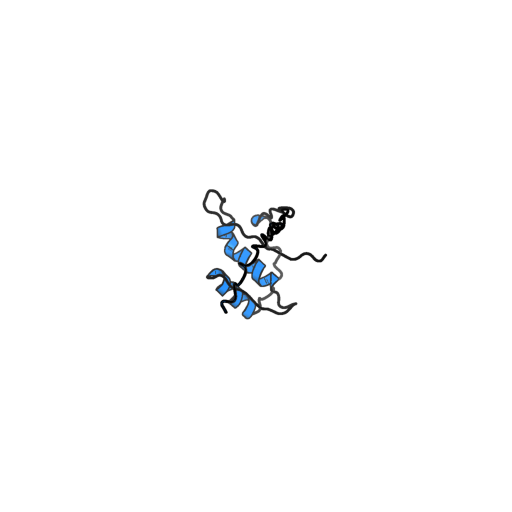6 1.440 -1.811 1.00 89.44 82 GLU A N 1
ATOM 632 C CA . GLU A 1 82 ? 8.057 0.113 -1.856 1.00 89.44 82 GLU A CA 1
ATOM 633 C C . GLU A 1 82 ? 7.981 -0.503 -3.264 1.00 89.44 82 GLU A C 1
ATOM 635 O O . GLU A 1 82 ? 8.943 -1.077 -3.777 1.00 89.44 82 GLU A O 1
ATOM 640 N N . MET A 1 83 ? 6.858 -0.301 -3.957 1.00 89.69 83 MET A N 1
ATOM 641 C CA . MET A 1 83 ? 6.658 -0.755 -5.335 1.00 89.69 83 MET A CA 1
ATOM 642 C C . MET A 1 83 ? 7.327 0.141 -6.392 1.00 89.69 83 MET A C 1
ATOM 644 O O . MET A 1 83 ? 7.226 -0.154 -7.587 1.00 89.69 83 MET A O 1
ATOM 648 N N . ALA A 1 84 ? 8.027 1.216 -6.004 1.00 87.50 84 ALA A N 1
ATOM 649 C CA . ALA A 1 84 ? 8.587 2.197 -6.938 1.00 87.50 84 ALA A CA 1
ATOM 650 C C . ALA A 1 84 ? 9.532 1.572 -7.972 1.00 87.50 84 ALA A C 1
ATOM 652 O O . ALA A 1 84 ? 9.519 1.979 -9.133 1.00 87.50 84 ALA A O 1
ATOM 653 N N . HIS A 1 85 ? 10.301 0.549 -7.586 1.00 86.38 85 HIS A N 1
ATOM 654 C CA . HIS A 1 85 ? 11.185 -0.184 -8.496 1.00 86.38 85 HIS A CA 1
ATOM 655 C C . HIS A 1 85 ? 10.421 -0.775 -9.695 1.00 86.38 85 HIS A C 1
ATOM 657 O O . HIS A 1 85 ? 10.866 -0.654 -10.833 1.00 86.38 85 HIS A O 1
ATOM 663 N N . ALA A 1 86 ? 9.230 -1.334 -9.462 1.00 85.75 86 ALA A N 1
ATOM 664 C CA . ALA A 1 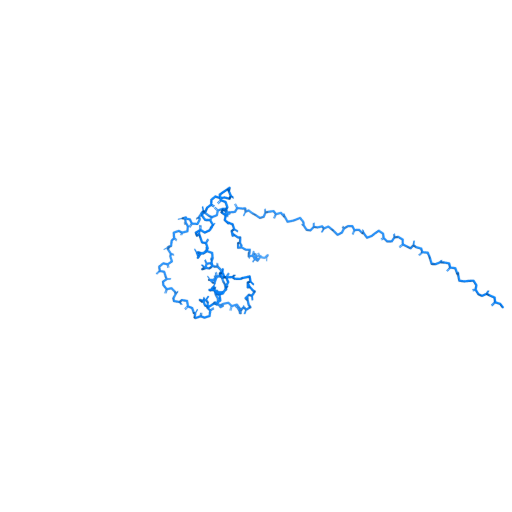86 ? 8.387 -1.893 -10.512 1.00 85.75 86 ALA A CA 1
ATOM 665 C C . ALA A 1 86 ? 7.677 -0.808 -11.335 1.00 85.75 86 ALA A C 1
ATOM 667 O O . ALA A 1 86 ? 7.351 -1.029 -12.501 1.00 85.75 86 ALA A O 1
ATOM 668 N N . ILE A 1 87 ? 7.423 0.363 -10.740 1.00 85.81 87 ILE A N 1
ATOM 669 C CA . ILE A 1 87 ? 6.721 1.469 -11.402 1.00 85.81 87 ILE A CA 1
ATOM 670 C C . ILE A 1 87 ? 7.666 2.294 -12.292 1.00 85.81 87 ILE A C 1
ATOM 672 O O . ILE A 1 87 ? 7.240 2.827 -13.314 1.00 85.81 87 ILE A O 1
ATOM 676 N N . ARG A 1 88 ? 8.955 2.384 -11.946 1.00 83.31 88 ARG A N 1
ATOM 677 C CA . ARG A 1 88 ? 9.958 3.168 -12.690 1.00 83.31 88 ARG A CA 1
ATOM 678 C C . ARG A 1 88 ? 10.236 2.652 -14.099 1.00 83.31 88 ARG A C 1
ATOM 680 O O . ARG A 1 88 ? 10.564 3.446 -14.976 1.00 83.31 88 ARG A O 1
ATOM 687 N N . ALA A 1 89 ? 10.085 1.350 -14.334 1.00 83.50 89 ALA A N 1
ATOM 688 C CA . ALA A 1 89 ? 10.257 0.785 -15.666 1.00 83.50 89 ALA A CA 1
ATOM 689 C C . ALA A 1 89 ? 9.241 1.372 -16.667 1.00 83.50 89 ALA A C 1
ATOM 691 O O . ALA A 1 89 ? 8.122 1.791 -16.320 1.00 83.50 89 ALA A O 1
ATOM 692 N N . SER A 1 90 ? 9.640 1.429 -17.938 1.00 84.00 90 SER A N 1
ATOM 693 C CA . SER A 1 90 ? 8.744 1.866 -19.004 1.00 84.00 90 SER A CA 1
ATOM 694 C C . SER A 1 90 ? 7.615 0.843 -19.170 1.00 84.00 90 SER A C 1
ATOM 696 O O . SER A 1 90 ? 7.819 -0.350 -18.965 1.00 84.00 90 SER A O 1
ATOM 698 N N . ILE A 1 91 ? 6.415 1.284 -19.566 1.00 85.62 91 ILE A N 1
ATOM 699 C CA . ILE A 1 91 ? 5.292 0.355 -19.814 1.00 85.62 91 ILE A CA 1
ATOM 700 C C . ILE A 1 91 ? 5.665 -0.663 -20.903 1.00 85.62 91 ILE A C 1
ATOM 702 O O . ILE A 1 91 ? 5.240 -1.812 -20.847 1.00 85.62 91 ILE A O 1
ATOM 706 N N . ARG A 1 92 ? 6.480 -0.245 -21.883 1.00 88.75 92 ARG A N 1
ATOM 707 C CA . ARG A 1 92 ? 6.932 -1.104 -22.984 1.00 88.75 92 ARG A CA 1
ATOM 708 C C . ARG A 1 92 ? 7.869 -2.212 -22.503 1.00 88.75 92 ARG A C 1
ATOM 710 O O . ARG A 1 92 ? 7.832 -3.296 -23.067 1.00 88.75 92 ARG A O 1
ATOM 717 N N . ASP A 1 93 ? 8.609 -1.962 -21.427 1.00 88.06 93 ASP A N 1
ATOM 718 C CA . ASP A 1 93 ? 9.556 -2.904 -20.820 1.00 88.06 93 ASP A CA 1
ATOM 719 C C . ASP A 1 93 ? 8.940 -3.665 -19.628 1.00 88.06 93 ASP A C 1
ATOM 721 O O . ASP A 1 93 ? 9.653 -4.172 -18.765 1.00 88.06 93 ASP A O 1
ATOM 725 N N . GLY A 1 94 ? 7.604 -3.721 -19.535 1.00 87.31 94 GLY A N 1
ATOM 726 C CA . GLY A 1 94 ? 6.896 -4.435 -18.463 1.00 87.31 94 GLY A CA 1
ATOM 727 C C . GLY A 1 94 ? 6.739 -3.652 -17.153 1.00 87.31 94 GLY A C 1
ATOM 728 O O . GLY A 1 94 ? 6.377 -4.226 -16.125 1.00 87.31 94 GLY A O 1
ATOM 729 N N . GLY A 1 95 ? 6.985 -2.342 -17.168 1.00 89.44 95 GLY A N 1
ATOM 730 C CA . GLY A 1 95 ? 6.788 -1.472 -16.015 1.00 89.44 95 GLY A CA 1
ATOM 731 C C . GLY A 1 95 ? 5.332 -1.379 -15.569 1.00 89.44 95 GLY A C 1
ATOM 732 O O . GLY A 1 95 ? 4.405 -1.269 -16.374 1.00 89.44 95 GLY A O 1
ATOM 733 N N . LYS A 1 96 ? 5.129 -1.388 -14.251 1.00 89.12 96 LYS A N 1
ATOM 734 C CA . LYS A 1 96 ? 3.806 -1.328 -13.622 1.00 89.12 96 LYS A CA 1
ATOM 735 C C . LYS A 1 96 ? 3.337 0.118 -13.474 1.00 89.12 96 LYS A C 1
ATOM 737 O O . LYS A 1 96 ? 4.126 1.062 -13.509 1.00 89.12 96 LYS A O 1
ATOM 742 N N . ARG A 1 97 ? 2.031 0.324 -13.313 1.00 89.25 97 ARG A N 1
ATOM 743 C CA . ARG A 1 97 ? 1.446 1.642 -13.036 1.00 89.25 97 ARG A CA 1
ATOM 744 C C . ARG A 1 97 ? 0.529 1.540 -11.834 1.00 89.25 97 ARG A C 1
ATOM 746 O O . ARG A 1 97 ? -0.278 0.621 -11.751 1.00 89.25 97 ARG A O 1
ATOM 753 N N . THR A 1 98 ? 0.655 2.508 -10.938 1.00 90.38 98 THR A N 1
ATOM 754 C CA . THR A 1 98 ? -0.145 2.580 -9.720 1.00 90.38 98 THR A CA 1
ATOM 755 C C . THR A 1 98 ? -1.003 3.829 -9.760 1.00 90.38 98 THR A C 1
ATOM 757 O O . THR A 1 98 ? -0.530 4.906 -10.119 1.00 90.38 98 THR A O 1
ATOM 760 N N . VAL A 1 99 ? -2.275 3.679 -9.400 1.00 90.69 99 VAL A N 1
ATOM 761 C CA . VAL A 1 99 ? -3.245 4.772 -9.335 1.00 90.69 99 VAL A CA 1
ATOM 762 C C . VAL A 1 99 ? -3.785 4.833 -7.915 1.00 90.69 99 VAL A C 1
ATOM 764 O O . VAL A 1 99 ? -4.241 3.825 -7.382 1.00 90.69 99 VAL A O 1
ATOM 767 N N . PHE A 1 100 ? -3.746 6.016 -7.305 1.00 90.31 100 PHE A N 1
ATOM 768 C CA . PHE A 1 100 ? -4.330 6.261 -5.991 1.00 90.31 100 PHE A CA 1
ATOM 769 C C . PHE A 1 100 ? -5.632 7.044 -6.159 1.00 90.31 100 PHE A C 1
ATOM 771 O O . PHE A 1 100 ? -5.623 8.231 -6.480 1.00 90.31 100 PHE A O 1
ATOM 778 N N . LEU A 1 101 ? -6.760 6.352 -6.000 1.00 91.00 101 LEU A N 1
ATOM 779 C CA . LEU A 1 101 ? -8.088 6.930 -6.181 1.00 91.00 101 LEU A CA 1
ATOM 780 C C . LEU A 1 101 ? -8.613 7.450 -4.843 1.00 91.00 101 LEU A C 1
ATOM 782 O O . LEU A 1 101 ? -8.765 6.693 -3.887 1.00 91.00 101 LEU A O 1
ATOM 786 N N . VAL A 1 102 ? -8.930 8.741 -4.794 1.00 88.25 102 VAL A N 1
ATOM 787 C CA . VAL A 1 102 ? -9.506 9.397 -3.617 1.00 88.25 102 VAL A CA 1
ATOM 788 C C . VAL A 1 102 ? -10.833 10.024 -4.010 1.00 88.25 102 VAL A C 1
ATOM 790 O O . VAL A 1 102 ? -10.938 10.666 -5.055 1.00 88.25 102 VAL A O 1
ATOM 793 N N . LYS A 1 103 ? -11.850 9.875 -3.157 1.00 86.19 103 LYS A N 1
ATOM 794 C CA . LYS A 1 103 ? -13.075 10.665 -3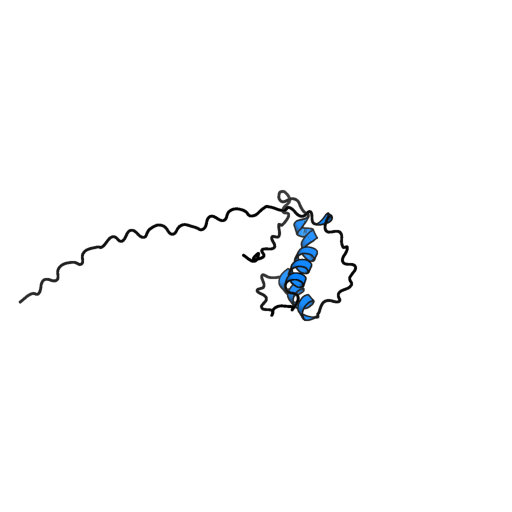.281 1.00 86.19 103 LYS A CA 1
ATOM 795 C C . LYS A 1 103 ? -12.754 12.105 -2.883 1.00 86.19 103 LYS A C 1
ATOM 797 O O . LYS A 1 103 ? -12.504 12.376 -1.712 1.00 86.19 103 LYS A O 1
ATOM 802 N N . THR A 1 104 ? -12.770 13.023 -3.840 1.00 82.62 104 THR A N 1
ATOM 803 C CA . THR A 1 104 ? -12.757 14.457 -3.538 1.00 82.62 104 THR A CA 1
ATOM 804 C C . THR A 1 104 ? -14.122 14.853 -2.970 1.00 82.62 104 THR A C 1
ATOM 806 O O . THR A 1 104 ? -15.149 14.386 -3.468 1.00 82.62 104 THR A O 1
ATOM 809 N N . GLY A 1 105 ? -14.141 15.656 -1.902 1.00 74.50 105 GLY A N 1
ATOM 810 C CA . GLY A 1 105 ? -15.383 16.213 -1.360 1.00 74.50 105 GLY A CA 1
ATOM 811 C C . GLY A 1 105 ? -16.094 17.047 -2.427 1.00 74.50 105 GLY A C 1
ATOM 812 O O . GLY A 1 105 ? -15.440 17.820 -3.123 1.00 74.50 105 GLY A O 1
ATOM 813 N N . SER A 1 106 ? -17.394 16.808 -2.595 1.00 47.81 106 SER A N 1
ATOM 814 C CA . SER A 1 106 ? -18.311 17.618 -3.406 1.00 47.81 106 SER A CA 1
ATOM 815 C C . SER A 1 106 ? -18.749 18.853 -2.642 1.00 47.81 106 SER A C 1
ATOM 817 O O . SER A 1 106 ? -19.081 18.652 -1.450 1.00 47.81 106 SER A O 1
#

Sequence (106 aa):
MRRTLSPPTMISTLSSPAKRPKMTASRNTTVNIDRIHCELDVVTIPRSYQTELMEQAKHENLVICLPTGSGKTYIAVMLIKEMAHAIRASIRDGGKRTVFLVKTGS

Secondary structure (DSSP, 8-state):
----PPPPP-----------------------GGGS-----S-----HHHHHHHHHHHHS-------TTS-HHHHHHHHHHHTHHHHHS-GGGT------------

pLDDT: mean 73.95, std 19.47, range [39.53, 96.56]

Organism: NCBI:txid392030